Protein AF-A0A0G4NIQ6-F1 (afdb_monomer_lite)

pLDDT: mean 83.33, std 15.81, range [44.78, 97.12]

Structure (mmCIF, N/CA/C/O backbone):
data_AF-A0A0G4NIQ6-F1
#
_entry.id   AF-A0A0G4NIQ6-F1
#
loop_
_atom_site.group_PDB
_atom_site.id
_atom_site.type_symbol
_atom_site.label_atom_id
_atom_site.label_alt_id
_atom_site.label_comp_id
_atom_site.label_asym_id
_atom_site.label_entity_id
_atom_site.label_seq_id
_atom_site.pdbx_PDB_ins_code
_atom_site.Cartn_x
_atom_site.Cartn_y
_atom_site.Cartn_z
_atom_site.occupancy
_atom_site.B_iso_or_equiv
_atom_site.auth_seq_id
_atom_site.auth_comp_id
_atom_site.auth_asym_id
_atom_site.auth_atom_id
_atom_site.pdbx_PDB_model_num
ATOM 1 N N . SER A 1 1 ? 5.605 -7.159 8.290 1.00 86.56 1 SER A N 1
ATOM 2 C CA . SER A 1 1 ? 5.392 -5.703 8.400 1.00 86.56 1 SER A CA 1
ATOM 3 C C . SER A 1 1 ? 4.525 -5.249 7.234 1.00 86.56 1 SER A C 1
ATOM 5 O O . SER A 1 1 ? 4.707 -5.815 6.157 1.00 86.56 1 SER A O 1
ATOM 7 N N . PRO A 1 2 ? 3.589 -4.298 7.415 1.00 90.81 2 PRO A N 1
ATOM 8 C CA . PRO A 1 2 ? 2.903 -3.633 6.303 1.00 90.81 2 PRO A CA 1
ATOM 9 C C . PRO A 1 2 ? 3.910 -2.960 5.358 1.00 90.81 2 PRO A C 1
ATOM 11 O O . PRO A 1 2 ? 4.997 -2.582 5.801 1.00 90.81 2 PRO A O 1
ATOM 14 N N . PHE A 1 3 ? 3.557 -2.839 4.076 1.00 95.44 3 PHE A N 1
ATOM 15 C CA . PHE A 1 3 ? 4.355 -2.198 3.018 1.00 95.44 3 PHE A CA 1
ATOM 16 C C . PHE A 1 3 ? 5.722 -2.838 2.714 1.00 95.44 3 PHE A C 1
ATOM 18 O O . PHE A 1 3 ? 6.567 -2.228 2.066 1.00 95.44 3 PHE A O 1
ATOM 25 N N . VAL A 1 4 ? 5.955 -4.083 3.139 1.00 97.00 4 VAL A N 1
ATOM 26 C CA . VAL A 1 4 ? 7.147 -4.844 2.724 1.00 97.00 4 VAL A CA 1
ATOM 27 C C . VAL A 1 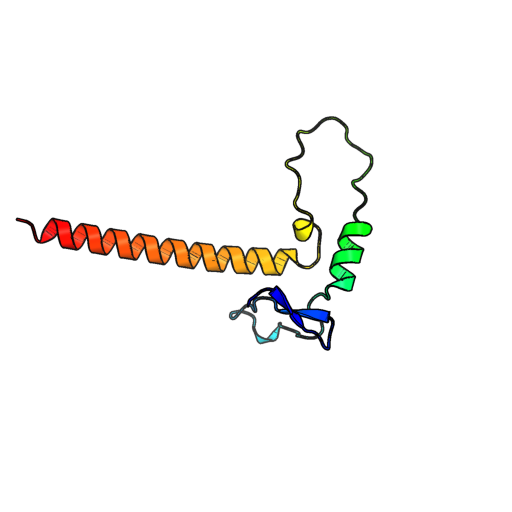4 ? 7.060 -5.190 1.240 1.00 97.00 4 VAL A C 1
ATOM 29 O O . VAL A 1 4 ? 5.985 -5.495 0.731 1.00 97.00 4 VAL A O 1
ATOM 32 N N . VAL A 1 5 ? 8.203 -5.186 0.557 1.00 96.94 5 VAL A N 1
ATOM 33 C CA . VAL A 1 5 ? 8.318 -5.675 -0.819 1.00 96.94 5 VAL A CA 1
ATOM 34 C C . VAL A 1 5 ? 8.468 -7.195 -0.805 1.00 96.94 5 VAL A C 1
ATOM 36 O O . VAL A 1 5 ? 9.373 -7.735 -0.167 1.00 96.94 5 VAL A O 1
ATOM 39 N N . HIS A 1 6 ? 7.590 -7.899 -1.514 1.00 95.25 6 HIS A N 1
ATOM 40 C CA . HIS A 1 6 ? 7.661 -9.348 -1.641 1.00 95.25 6 HIS A CA 1
ATOM 41 C C . HIS A 1 6 ? 8.844 -9.750 -2.546 1.00 95.25 6 HIS A C 1
ATOM 43 O O . HIS A 1 6 ? 8.879 -9.354 -3.714 1.00 95.25 6 HIS A O 1
ATOM 49 N N . PRO A 1 7 ? 9.797 -10.574 -2.070 1.00 94.69 7 PRO A N 1
ATOM 50 C CA . PRO A 1 7 ? 11.067 -10.802 -2.767 1.00 94.69 7 PRO A CA 1
ATOM 51 C C . PRO A 1 7 ? 10.908 -11.526 -4.109 1.00 94.69 7 PRO A C 1
ATOM 53 O O . PRO A 1 7 ? 11.692 -11.299 -5.021 1.00 94.69 7 PRO A O 1
ATOM 56 N N . GLY A 1 8 ? 9.890 -12.382 -4.249 1.00 94.94 8 GLY A N 1
ATOM 57 C CA . GLY A 1 8 ? 9.672 -13.149 -5.479 1.00 94.94 8 GLY A CA 1
ATOM 58 C C . GLY A 1 8 ? 8.900 -12.406 -6.571 1.00 94.94 8 GLY A C 1
ATOM 59 O O . GLY A 1 8 ? 8.951 -12.808 -7.725 1.00 94.94 8 GLY A O 1
ATOM 60 N N . THR A 1 9 ? 8.161 -11.351 -6.224 1.00 94.75 9 THR A N 1
ATOM 61 C CA . THR A 1 9 ? 7.252 -10.665 -7.166 1.00 94.75 9 THR A CA 1
ATOM 62 C C . THR A 1 9 ? 7.542 -9.178 -7.299 1.00 94.75 9 THR A C 1
ATOM 64 O O . THR A 1 9 ? 6.990 -8.538 -8.186 1.00 94.75 9 THR A O 1
ATOM 67 N N . GLY A 1 10 ? 8.345 -8.602 -6.399 1.00 95.69 10 GLY A N 1
ATOM 68 C CA . GLY A 1 10 ? 8.580 -7.162 -6.326 1.00 95.69 10 GLY A CA 1
ATOM 69 C C . GLY A 1 10 ? 7.346 -6.349 -5.920 1.00 95.69 10 GLY A C 1
ATOM 70 O O . GLY A 1 10 ? 7.425 -5.125 -5.886 1.00 95.69 10 GLY A O 1
ATOM 71 N N . ARG A 1 11 ? 6.213 -6.998 -5.616 1.00 96.94 11 ARG A N 1
ATOM 72 C CA . ARG A 1 11 ? 4.953 -6.348 -5.229 1.00 96.94 11 ARG A CA 1
ATOM 73 C C . ARG A 1 11 ? 5.016 -5.823 -3.803 1.00 96.94 11 ARG A C 1
ATOM 75 O O . ARG A 1 11 ? 5.605 -6.464 -2.931 1.00 96.94 11 ARG A O 1
ATOM 82 N N . VAL A 1 12 ? 4.376 -4.686 -3.561 1.00 96.94 12 VAL A N 1
ATOM 83 C CA . VAL A 1 12 ? 4.254 -4.105 -2.221 1.00 96.94 12 VAL A CA 1
ATOM 84 C C . VAL A 1 12 ? 3.088 -4.755 -1.471 1.00 96.94 12 VAL A C 1
ATOM 86 O O . VAL A 1 12 ? 1.984 -4.875 -1.998 1.00 96.94 12 VAL A O 1
ATOM 89 N N . CYS A 1 13 ? 3.314 -5.165 -0.222 1.00 95.62 13 CYS A N 1
ATOM 90 C CA . CYS A 1 13 ? 2.269 -5.675 0.666 1.00 95.62 13 CYS A CA 1
ATOM 91 C C . CYS A 1 13 ? 1.379 -4.526 1.166 1.00 95.62 13 CYS A C 1
ATOM 93 O O . CYS A 1 13 ? 1.687 -3.890 2.179 1.00 95.62 13 CYS A O 1
ATOM 95 N N . VAL A 1 14 ? 0.286 -4.265 0.451 1.00 95.31 14 VAL A N 1
ATOM 96 C CA . VAL A 1 14 ? -0.654 -3.168 0.719 1.00 95.31 14 VAL A CA 1
A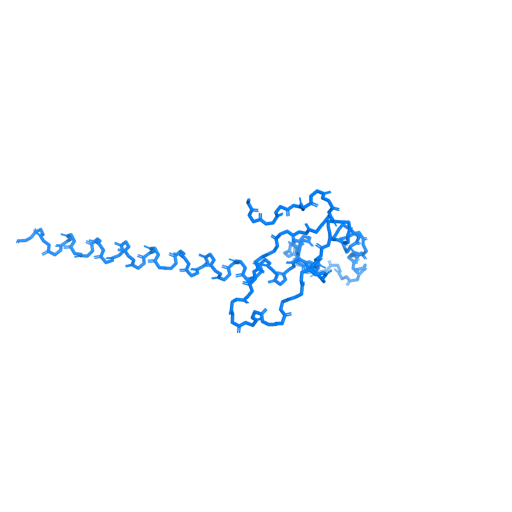TOM 97 C C . VAL A 1 14 ? -1.826 -3.587 1.626 1.00 95.31 14 VAL A C 1
ATOM 99 O O . VAL A 1 14 ? -2.194 -4.764 1.646 1.00 95.31 14 VAL A O 1
ATOM 102 N N . PRO A 1 15 ? -2.428 -2.655 2.390 1.00 93.44 15 PRO A N 1
ATOM 103 C CA . PRO A 1 15 ? -3.688 -2.894 3.091 1.00 93.44 15 PRO A CA 1
ATOM 104 C C . PRO A 1 15 ? -4.821 -3.240 2.119 1.00 93.44 15 PRO A C 1
ATOM 106 O O . PRO A 1 15 ? -4.884 -2.702 1.016 1.00 93.44 15 PRO A O 1
ATOM 109 N N . ILE A 1 16 ? -5.737 -4.098 2.566 1.00 92.75 16 ILE A N 1
ATOM 110 C CA . ILE A 1 16 ? -6.906 -4.543 1.800 1.00 92.75 16 ILE A CA 1
ATOM 111 C C . ILE A 1 16 ? -8.152 -3.886 2.395 1.00 92.75 16 ILE A C 1
ATOM 113 O O . ILE A 1 16 ? -8.311 -3.865 3.619 1.00 92.75 16 ILE A O 1
ATOM 117 N N . ASP A 1 17 ? -9.035 -3.355 1.547 1.00 90.06 17 ASP A N 1
ATOM 118 C CA . ASP A 1 17 ? -10.346 -2.891 1.995 1.00 90.06 17 ASP A CA 1
ATOM 119 C C . ASP A 1 17 ? -11.265 -4.087 2.262 1.00 90.06 17 ASP A C 1
ATOM 121 O O . ASP A 1 17 ? -11.598 -4.864 1.369 1.00 90.06 17 ASP A O 1
ATOM 125 N N . THR A 1 18 ? -11.684 -4.239 3.515 1.00 88.69 18 THR A N 1
ATOM 126 C CA . THR A 1 18 ? -12.568 -5.328 3.936 1.00 88.69 18 THR A CA 1
ATOM 127 C C . THR A 1 18 ? -14.016 -5.121 3.504 1.00 88.69 18 THR A C 1
ATOM 129 O O . THR A 1 18 ? -14.782 -6.083 3.514 1.00 88.69 18 THR A O 1
ATOM 132 N N . LYS A 1 19 ? -14.410 -3.899 3.115 1.00 90.06 19 LYS A N 1
ATOM 133 C CA . LYS A 1 19 ? -15.769 -3.600 2.632 1.00 90.06 19 LYS A CA 1
ATOM 134 C C . LYS A 1 19 ? -15.981 -3.998 1.173 1.00 90.06 19 LYS A C 1
ATOM 136 O O . LYS A 1 19 ? -17.100 -4.340 0.812 1.00 90.06 19 LYS A O 1
ATOM 141 N N . ALA A 1 20 ? -14.919 -3.969 0.372 1.00 88.88 20 ALA A N 1
ATOM 142 C CA . ALA A 1 20 ? -14.925 -4.263 -1.060 1.00 88.88 20 ALA A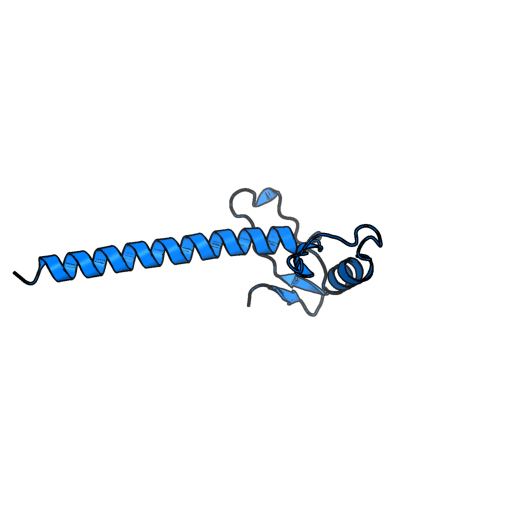 CA 1
ATOM 143 C C . ALA A 1 20 ? -13.924 -5.385 -1.389 1.00 88.88 20 ALA A C 1
ATOM 145 O O . ALA A 1 20 ? -13.099 -5.282 -2.291 1.00 88.88 20 ALA A O 1
ATOM 146 N N . LEU A 1 21 ? -13.964 -6.471 -0.612 1.00 90.25 21 LEU A N 1
ATOM 147 C CA . LEU A 1 21 ? -12.951 -7.529 -0.678 1.00 90.25 21 LEU A CA 1
ATOM 148 C C . LEU A 1 21 ? -12.976 -8.305 -2.007 1.00 90.25 21 LEU A C 1
ATOM 150 O O . LEU A 1 21 ? -11.940 -8.793 -2.447 1.00 90.25 21 LEU A O 1
ATOM 154 N N . GLU A 1 22 ? -14.139 -8.385 -2.657 1.00 92.75 22 GLU A N 1
ATOM 155 C CA . GLU A 1 22 ? -14.306 -9.021 -3.974 1.00 92.75 22 GLU A CA 1
ATOM 156 C C . GLU A 1 22 ? -13.651 -8.225 -5.114 1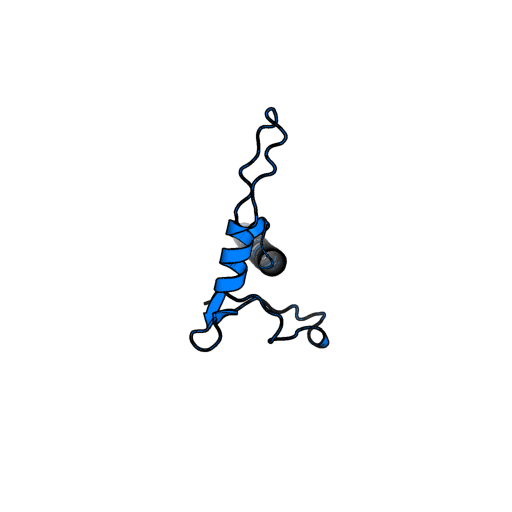.00 92.75 22 GLU A C 1
ATOM 158 O O . GLU A 1 22 ? -13.347 -8.790 -6.161 1.00 92.75 22 GLU A O 1
ATOM 163 N N . GLU A 1 23 ? -13.401 -6.929 -4.910 1.00 91.38 23 GLU A N 1
ATOM 164 C CA . GLU A 1 23 ? -12.765 -6.048 -5.897 1.00 91.38 23 GLU A CA 1
ATOM 165 C C . GLU A 1 23 ? -11.230 -6.073 -5.795 1.00 91.38 23 GLU A C 1
ATOM 167 O O . GLU A 1 23 ? -10.535 -5.561 -6.674 1.00 91.38 23 GLU A O 1
ATOM 172 N N . PHE A 1 24 ? -10.676 -6.663 -4.729 1.00 92.69 24 PHE A N 1
ATOM 173 C CA . PHE A 1 24 ? -9.234 -6.710 -4.520 1.00 92.69 24 PHE A CA 1
ATOM 174 C C . PHE A 1 24 ? -8.562 -7.746 -5.429 1.00 92.69 24 PHE A C 1
ATOM 176 O O . PHE A 1 24 ? -8.742 -8.954 -5.265 1.00 92.69 24 PHE A O 1
ATOM 183 N N . ASP A 1 25 ? -7.700 -7.269 -6.328 1.00 92.88 25 ASP A N 1
ATOM 184 C CA . ASP A 1 25 ? -6.860 -8.113 -7.177 1.00 92.88 25 ASP A CA 1
ATOM 185 C C . ASP A 1 25 ? -5.383 -8.061 -6.722 1.00 92.88 25 ASP A C 1
ATOM 187 O O . ASP A 1 25 ? -4.725 -7.022 -6.826 1.00 92.88 25 ASP A O 1
ATOM 191 N N . PRO A 1 26 ? -4.796 -9.179 -6.249 1.00 90.88 26 PRO A N 1
ATOM 192 C CA . PRO A 1 26 ? -3.398 -9.228 -5.815 1.00 90.88 26 PRO A CA 1
ATOM 193 C C . PRO A 1 26 ? -2.388 -9.088 -6.965 1.00 90.88 26 PRO A C 1
ATOM 195 O O . PRO A 1 26 ? -1.182 -9.010 -6.717 1.00 90.88 26 PRO A O 1
ATOM 198 N N . THR A 1 27 ? -2.833 -9.117 -8.223 1.00 92.50 27 THR A N 1
ATOM 199 C CA . THR A 1 27 ? -1.959 -8.988 -9.391 1.00 92.50 27 THR A CA 1
ATOM 200 C C . THR A 1 27 ? -1.775 -7.546 -9.850 1.00 92.50 27 THR A C 1
ATOM 202 O O . THR A 1 27 ? -0.727 -7.261 -10.436 1.00 92.50 27 THR A O 1
ATOM 205 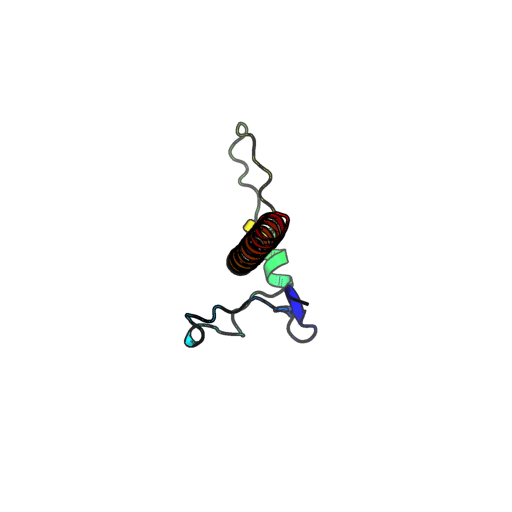N N . THR A 1 28 ? -2.719 -6.657 -9.515 1.00 92.38 28 THR A N 1
ATOM 206 C CA . THR A 1 28 ? -2.733 -5.230 -9.890 1.00 92.38 28 THR A CA 1
ATOM 207 C C . THR A 1 28 ? -2.045 -4.323 -8.873 1.00 92.38 28 THR A C 1
ATOM 209 O O . THR A 1 28 ? -1.807 -3.153 -9.162 1.00 92.38 28 THR A O 1
ATOM 212 N N . VAL A 1 29 ? -1.690 -4.847 -7.696 1.00 95.50 29 VAL A N 1
ATOM 213 C CA . VAL A 1 29 ? -0.943 -4.086 -6.685 1.00 95.50 29 VAL A CA 1
ATOM 214 C C . VAL A 1 29 ? 0.426 -3.646 -7.225 1.00 95.50 29 VAL A C 1
ATOM 216 O O . VAL A 1 29 ? 1.092 -4.420 -7.928 1.00 95.50 29 VAL A O 1
ATOM 219 N N . PRO A 1 30 ? 0.885 -2.429 -6.878 1.00 96.19 30 PRO A N 1
ATOM 220 C CA . PRO A 1 30 ? 2.079 -1.856 -7.474 1.00 96.19 30 PRO A CA 1
ATOM 221 C C . PRO A 1 30 ? 3.344 -2.622 -7.084 1.00 96.19 30 PRO A C 1
ATOM 223 O O . PRO A 1 30 ? 3.484 -3.162 -5.978 1.00 96.19 30 PRO A O 1
ATOM 226 N N . THR A 1 31 ? 4.298 -2.643 -8.011 1.00 97.12 31 THR A N 1
ATOM 227 C CA . THR A 1 31 ? 5.644 -3.168 -7.762 1.00 97.12 31 THR A CA 1
ATOM 228 C C . THR A 1 31 ? 6.596 -2.051 -7.364 1.00 97.12 31 THR A C 1
ATOM 230 O O . THR A 1 31 ? 6.428 -0.907 -7.772 1.00 97.12 31 THR A O 1
ATOM 233 N N . VAL A 1 32 ? 7.645 -2.380 -6.610 1.00 95.56 32 VAL A N 1
ATOM 234 C CA . VAL A 1 32 ? 8.676 -1.404 -6.222 1.00 95.56 32 VAL A CA 1
ATOM 235 C C . VAL A 1 32 ? 9.325 -0.731 -7.435 1.00 95.56 32 VAL A C 1
ATOM 237 O O . VAL A 1 32 ? 9.610 0.458 -7.391 1.00 95.56 32 VAL A O 1
ATOM 240 N N . GLN A 1 33 ? 9.519 -1.469 -8.531 1.00 95.19 33 GLN A N 1
ATOM 241 C CA . GLN A 1 33 ? 10.103 -0.934 -9.761 1.00 95.19 33 GLN A CA 1
ATOM 242 C C . GLN A 1 33 ? 9.168 0.075 -10.422 1.00 95.19 33 GLN A C 1
ATOM 244 O O . GLN A 1 33 ? 9.609 1.160 -10.775 1.00 95.19 33 GLN A O 1
ATOM 249 N N . GLN A 1 34 ? 7.878 -0.255 -10.516 1.00 95.50 34 GLN A N 1
ATOM 250 C CA . GLN A 1 34 ? 6.869 0.648 -11.059 1.00 95.50 34 GLN A CA 1
ATOM 251 C C . GLN A 1 34 ? 6.773 1.941 -10.243 1.00 95.50 34 GLN A C 1
ATOM 253 O O . GLN A 1 34 ? 6.758 3.019 -10.819 1.00 95.50 34 GLN A O 1
ATOM 258 N N . LEU A 1 35 ? 6.780 1.847 -8.910 1.00 94.94 35 LEU A N 1
ATOM 259 C CA . LEU A 1 35 ? 6.739 3.027 -8.043 1.00 94.94 35 LEU A CA 1
ATOM 260 C C . LEU A 1 3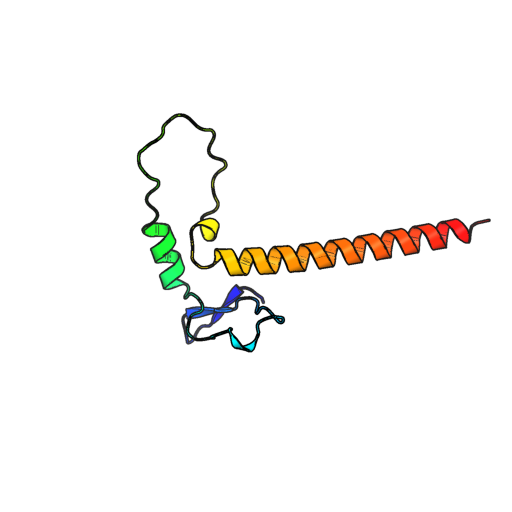5 ? 7.958 3.936 -8.234 1.00 94.94 35 LEU A C 1
ATOM 262 O O . LEU A 1 35 ? 7.812 5.151 -8.215 1.00 94.94 35 LEU A O 1
ATOM 266 N N . LEU A 1 36 ? 9.152 3.365 -8.420 1.00 93.12 36 LEU A N 1
ATOM 267 C CA . LEU A 1 36 ? 10.358 4.143 -8.716 1.00 93.12 36 LEU A CA 1
ATOM 268 C C . LEU A 1 36 ? 10.246 4.837 -10.079 1.00 93.12 36 LEU A C 1
ATOM 270 O O . LEU A 1 36 ? 10.538 6.023 -10.174 1.00 93.12 36 LEU A O 1
ATOM 274 N N . SER A 1 37 ? 9.749 4.133 -11.102 1.00 93.69 37 SER A N 1
ATOM 275 C CA . SER A 1 37 ? 9.496 4.727 -12.420 1.00 93.69 37 SER A CA 1
ATOM 276 C C . SER A 1 37 ? 8.475 5.861 -12.363 1.00 93.69 37 SER A C 1
ATOM 278 O O . SER A 1 37 ? 8.709 6.900 -12.961 1.00 93.69 37 SER A O 1
ATOM 280 N N . GLU A 1 38 ? 7.389 5.712 -11.602 1.00 93.00 38 GLU A N 1
ATOM 281 C CA . GLU A 1 38 ? 6.382 6.766 -11.420 1.00 93.00 38 GLU A CA 1
ATOM 282 C C . GLU A 1 38 ? 6.971 8.023 -10.755 1.00 93.00 38 GLU A C 1
ATOM 284 O O . GLU A 1 38 ? 6.588 9.138 -11.103 1.00 93.00 38 GLU A O 1
ATOM 289 N N . ILE A 1 39 ? 7.923 7.864 -9.827 1.00 90.44 39 ILE A N 1
ATOM 290 C CA . ILE A 1 39 ? 8.630 8.991 -9.197 1.00 90.44 39 ILE A CA 1
ATOM 291 C C . ILE A 1 39 ? 9.562 9.676 -10.202 1.00 90.44 39 ILE A C 1
ATOM 293 O O . ILE A 1 39 ? 9.565 10.902 -10.282 1.00 90.44 39 ILE A O 1
ATOM 297 N N . ASP A 1 40 ? 10.327 8.900 -10.972 1.00 88.31 40 ASP A N 1
ATOM 298 C CA . ASP A 1 40 ? 11.277 9.427 -11.959 1.00 88.31 40 ASP A CA 1
ATOM 299 C C . ASP A 1 40 ? 10.569 10.101 -13.153 1.00 88.31 40 ASP A C 1
ATOM 301 O O . ASP A 1 40 ? 11.062 11.088 -13.706 1.00 88.31 40 ASP A O 1
ATOM 305 N N . GLU A 1 41 ? 9.411 9.574 -13.563 1.00 89.12 41 GLU A N 1
ATOM 306 C CA . GLU A 1 41 ? 8.560 10.137 -14.619 1.00 89.12 41 GLU A CA 1
ATOM 307 C C . GLU A 1 41 ? 7.851 11.414 -14.178 1.00 89.12 41 GLU A C 1
ATOM 309 O O . GLU A 1 41 ? 7.539 12.259 -15.024 1.00 89.12 41 GLU A O 1
ATOM 314 N N . TRP A 1 42 ? 7.636 11.585 -12.870 1.00 79.38 42 TRP A N 1
ATOM 315 C CA . TRP A 1 42 ? 7.126 12.821 -12.297 1.00 79.38 42 TRP A CA 1
ATOM 316 C C . TRP A 1 42 ? 8.196 13.915 -12.373 1.00 79.38 42 TRP A C 1
ATOM 318 O O . TRP A 1 42 ? 8.842 14.301 -11.399 1.00 79.38 42 TRP A O 1
ATOM 328 N N . LYS A 1 43 ? 8.379 14.449 -13.578 1.00 62.59 43 LYS A N 1
ATOM 329 C CA . LYS A 1 43 ? 9.004 15.747 -13.780 1.00 62.59 43 LYS A CA 1
ATOM 330 C C . LYS A 1 43 ? 8.042 16.756 -13.182 1.00 62.59 43 LYS A C 1
ATOM 332 O O . LYS A 1 43 ? 6.911 16.858 -13.645 1.00 62.59 43 LYS A O 1
ATOM 337 N N . ALA A 1 44 ? 8.468 17.448 -12.127 1.00 58.78 44 ALA A N 1
ATOM 338 C CA . ALA A 1 44 ? 7.783 18.656 -11.698 1.00 58.78 44 ALA A CA 1
ATOM 339 C C . ALA A 1 44 ? 7.552 19.493 -12.959 1.00 58.78 44 ALA A C 1
ATOM 341 O O . ALA A 1 44 ? 8.532 19.810 -13.636 1.00 58.78 44 ALA A O 1
ATOM 342 N N . ASP A 1 45 ? 6.291 19.745 -13.319 1.00 51.03 45 ASP A N 1
ATOM 343 C CA . ASP A 1 45 ? 5.973 20.672 -14.398 1.00 51.03 45 ASP A CA 1
ATOM 344 C C . ASP A 1 45 ? 6.845 21.914 -14.191 1.00 51.03 45 ASP A C 1
ATOM 346 O O . ASP A 1 45 ? 6.831 22.529 -13.121 1.00 51.03 45 ASP A O 1
ATOM 350 N N . GLU A 1 46 ? 7.658 22.243 -15.195 1.00 52.56 46 GLU A N 1
ATOM 351 C CA . GLU A 1 46 ? 8.540 23.413 -15.230 1.00 52.56 46 GLU A CA 1
ATOM 352 C C . GLU A 1 46 ? 7.749 24.742 -15.271 1.00 52.56 46 GLU A C 1
ATOM 354 O O . GLU A 1 46 ? 8.262 25.768 -15.705 1.00 52.56 46 GLU A O 1
ATOM 359 N N . GLU A 1 47 ? 6.503 24.772 -14.800 1.00 49.94 47 GLU A N 1
ATOM 360 C CA . GLU A 1 47 ? 5.609 25.921 -14.880 1.00 49.94 47 GLU A CA 1
ATOM 361 C C . GLU A 1 47 ? 4.860 26.104 -13.551 1.00 49.94 47 GLU A C 1
ATOM 363 O O . GLU A 1 47 ? 3.757 25.613 -13.366 1.00 49.94 47 GLU A O 1
ATOM 368 N N . GLU A 1 48 ? 5.501 26.768 -12.583 1.00 46.62 48 GLU A N 1
ATOM 369 C CA . GLU A 1 48 ? 4.972 27.965 -11.898 1.00 46.62 48 GLU A CA 1
ATOM 370 C C . GLU A 1 48 ? 5.946 28.418 -10.780 1.00 46.62 48 GLU A C 1
ATOM 372 O O . GLU A 1 48 ? 6.143 27.702 -9.796 1.00 46.62 48 GLU A O 1
ATOM 377 N N . PRO A 1 49 ? 6.568 29.612 -10.884 1.00 47.44 49 PRO A N 1
ATOM 378 C CA . PRO A 1 49 ? 7.630 30.033 -9.968 1.00 47.44 49 PRO A CA 1
ATOM 379 C C . PRO A 1 49 ? 7.167 30.653 -8.629 1.00 47.44 49 PRO A C 1
ATOM 381 O O . PRO A 1 49 ? 8.008 31.170 -7.903 1.00 47.44 49 PRO A O 1
ATOM 384 N N . GLU A 1 50 ? 5.879 30.649 -8.256 1.00 47.75 50 GLU A N 1
ATOM 385 C CA . GLU A 1 50 ? 5.382 31.606 -7.235 1.00 47.75 50 GLU A CA 1
ATOM 386 C C . GLU A 1 50 ? 4.373 31.051 -6.201 1.00 47.75 50 GLU A C 1
ATOM 388 O O . GLU A 1 50 ? 3.587 31.808 -5.631 1.00 47.75 50 GLU A O 1
ATOM 393 N N . ALA A 1 51 ? 4.390 29.755 -5.872 1.00 49.59 51 ALA A N 1
ATOM 394 C CA . ALA A 1 51 ? 3.628 29.244 -4.723 1.00 49.59 51 ALA A CA 1
ATOM 395 C C . ALA A 1 51 ? 4.547 28.554 -3.702 1.00 49.59 51 ALA A C 1
ATOM 397 O O . ALA A 1 51 ? 5.436 27.801 -4.103 1.00 49.59 51 ALA A O 1
ATOM 398 N N . PRO A 1 52 ? 4.343 28.744 -2.379 1.00 44.78 52 PRO A N 1
ATOM 399 C CA . PRO A 1 52 ? 5.043 27.972 -1.361 1.00 44.78 52 PRO A CA 1
ATOM 400 C C . PRO A 1 52 ? 4.548 26.526 -1.453 1.00 44.78 52 PRO A C 1
ATOM 402 O O . PRO A 1 52 ? 3.592 26.127 -0.785 1.00 44.78 52 PRO A O 1
ATOM 405 N N . GLN A 1 53 ? 5.168 25.747 -2.337 1.00 55.00 53 GLN A N 1
ATOM 406 C CA . GLN A 1 53 ? 4.905 24.330 -2.487 1.00 55.00 53 GLN A CA 1
ATOM 407 C C . GLN A 1 53 ? 5.251 23.676 -1.151 1.00 55.00 53 GLN A C 1
ATOM 409 O O . GLN A 1 53 ? 6.419 23.485 -0.812 1.00 55.00 53 GLN A O 1
ATOM 414 N N . LYS A 1 54 ? 4.231 23.325 -0.358 1.00 54.12 54 LYS A N 1
ATOM 415 C CA . LYS A 1 54 ? 4.391 22.233 0.603 1.00 54.12 54 LYS A CA 1
ATOM 416 C C . LYS A 1 54 ? 4.943 21.078 -0.218 1.00 54.12 54 LYS A C 1
ATOM 418 O O . LYS A 1 54 ? 4.268 20.641 -1.144 1.00 54.12 54 LYS A O 1
ATOM 423 N N . SER A 1 55 ? 6.173 20.667 0.064 1.00 63.66 55 SER A N 1
ATOM 424 C CA . SER A 1 55 ? 6.853 19.601 -0.657 1.00 63.66 55 SER A CA 1
ATOM 425 C C . SER A 1 55 ? 5.974 18.351 -0.641 1.00 63.66 55 SER A C 1
ATOM 427 O O . SER A 1 55 ? 5.866 17.657 0.370 1.00 63.66 55 SER A O 1
ATOM 429 N N . VAL A 1 56 ? 5.271 18.115 -1.749 1.00 75.12 56 VAL A N 1
ATOM 430 C CA . VAL A 1 56 ? 4.432 16.932 -1.939 1.00 75.12 56 VAL A CA 1
ATOM 431 C C . VAL A 1 56 ? 5.363 15.733 -1.846 1.00 75.12 56 VAL A C 1
ATOM 433 O O . VAL A 1 56 ? 6.335 15.650 -2.600 1.00 75.12 56 VAL A O 1
ATOM 436 N N . GLN A 1 57 ? 5.106 14.847 -0.885 1.00 85.44 57 GLN A N 1
ATOM 437 C CA . GLN A 1 57 ? 5.957 13.683 -0.649 1.00 85.44 57 GLN A CA 1
ATOM 438 C C . GLN A 1 57 ? 5.882 12.750 -1.858 1.00 85.44 57 GLN A C 1
ATOM 440 O O . GLN A 1 57 ? 4.816 12.588 -2.445 1.00 85.44 57 GLN A O 1
ATOM 445 N N . ASP A 1 58 ? 6.990 12.111 -2.227 1.00 86.12 58 ASP A N 1
ATOM 446 C CA . ASP A 1 58 ? 7.057 11.404 -3.512 1.00 86.12 58 ASP A CA 1
ATOM 447 C C . ASP A 1 58 ? 6.065 10.243 -3.634 1.00 86.12 58 ASP A C 1
ATOM 449 O O . ASP A 1 58 ? 5.515 10.004 -4.702 1.00 86.12 58 ASP A O 1
ATOM 453 N N . TRP A 1 59 ? 5.720 9.588 -2.524 1.00 87.69 59 TRP A N 1
ATOM 454 C CA . TRP A 1 59 ? 4.688 8.548 -2.511 1.00 87.69 59 TRP A CA 1
ATOM 455 C C . TRP A 1 59 ? 3.272 9.076 -2.802 1.00 87.69 59 TRP A C 1
ATOM 457 O O . TRP A 1 59 ? 2.417 8.298 -3.213 1.00 87.69 59 TRP A O 1
ATOM 467 N N . GLU A 1 60 ? 2.995 10.374 -2.612 1.00 90.06 60 GLU A N 1
ATOM 468 C CA . GLU A 1 60 ? 1.695 10.980 -2.951 1.00 90.06 60 GLU A CA 1
ATOM 469 C C . GLU A 1 60 ? 1.497 11.114 -4.466 1.00 90.06 60 GLU A C 1
ATOM 471 O O . GLU A 1 60 ? 0.393 11.423 -4.918 1.00 90.06 60 GLU A O 1
ATOM 476 N N . LYS A 1 61 ? 2.556 10.897 -5.249 1.00 88.56 61 LYS A N 1
ATOM 477 C CA . LYS A 1 61 ? 2.547 10.981 -6.712 1.00 88.56 61 LYS A CA 1
ATOM 478 C C . LYS A 1 61 ? 2.491 9.605 -7.370 1.00 88.56 61 LYS A C 1
ATOM 480 O O . LYS A 1 61 ? 2.401 9.525 -8.587 1.00 88.56 61 LYS A O 1
ATOM 485 N N . THR A 1 62 ? 2.536 8.535 -6.579 1.00 94.00 62 THR A N 1
ATOM 486 C CA . THR A 1 62 ? 2.568 7.161 -7.081 1.00 94.00 62 THR A CA 1
ATOM 487 C C . THR A 1 62 ? 1.238 6.449 -6.872 1.00 94.00 62 THR A C 1
ATOM 489 O O . THR A 1 62 ? 0.393 6.842 -6.059 1.00 94.00 62 THR A O 1
ATOM 492 N N . SER A 1 63 ? 1.085 5.319 -7.551 1.00 94.56 63 SER A N 1
ATOM 493 C CA . SER A 1 63 ? 0.014 4.342 -7.366 1.00 94.56 63 SER A CA 1
ATOM 494 C C . SER A 1 63 ? -0.031 3.746 -5.950 1.00 94.56 63 SER A C 1
ATOM 496 O O . SER A 1 63 ? -1.001 3.074 -5.598 1.00 94.56 63 SER A O 1
ATOM 498 N N . LEU A 1 64 ? 0.959 4.029 -5.090 1.00 95.50 64 LEU A N 1
ATOM 499 C CA . LEU A 1 64 ? 0.951 3.638 -3.679 1.00 95.50 64 LEU A CA 1
ATOM 500 C C . LEU A 1 64 ? 0.025 4.509 -2.811 1.00 95.50 64 LEU A C 1
ATOM 502 O O . LEU A 1 64 ? -0.445 4.047 -1.768 1.00 95.50 64 LEU A O 1
ATOM 506 N N . LYS A 1 65 ? -0.259 5.750 -3.228 1.00 94.69 65 LYS A N 1
ATOM 507 C CA . LYS A 1 65 ? -1.080 6.717 -2.481 1.00 94.69 65 LYS A CA 1
ATOM 508 C C . LYS A 1 65 ? -2.389 6.156 -1.903 1.00 94.69 65 LYS A C 1
ATOM 510 O O . LYS A 1 65 ? -2.555 6.262 -0.687 1.00 94.69 65 LYS A O 1
ATOM 515 N N . PRO A 1 66 ? -3.303 5.544 -2.688 1.00 94.00 66 PRO A N 1
ATOM 516 C CA . PRO A 1 66 ? -4.595 5.090 -2.160 1.00 94.00 66 PRO A CA 1
ATOM 517 C C . PRO A 1 66 ? -4.443 4.083 -1.012 1.00 94.00 66 PRO A C 1
ATOM 519 O O . PRO A 1 66 ? -5.207 4.101 -0.047 1.00 94.00 66 PRO A O 1
ATOM 522 N N . TYR A 1 67 ? -3.409 3.243 -1.068 1.00 94.88 67 TYR A N 1
ATOM 523 C CA . TYR A 1 67 ? -3.113 2.262 -0.029 1.00 94.88 67 TYR A CA 1
ATOM 524 C C . TYR A 1 67 ? -2.584 2.911 1.257 1.00 94.88 67 TYR A C 1
ATOM 526 O O . TYR A 1 67 ? -2.887 2.448 2.359 1.00 94.88 67 TYR A O 1
ATOM 534 N N . ILE A 1 68 ? -1.809 3.994 1.135 1.00 94.50 68 ILE A N 1
ATOM 535 C CA . ILE A 1 68 ? -1.338 4.777 2.285 1.00 94.50 68 ILE A CA 1
ATOM 536 C C . ILE A 1 68 ? -2.498 5.537 2.925 1.00 94.50 68 ILE A C 1
ATOM 538 O O . ILE A 1 68 ? -2.617 5.526 4.150 1.00 94.50 68 ILE A O 1
ATOM 542 N N . ASP A 1 69 ? -3.367 6.148 2.124 1.00 93.94 69 ASP A N 1
ATOM 543 C CA . ASP A 1 69 ? -4.534 6.877 2.625 1.00 93.94 69 ASP A CA 1
ATOM 544 C C . ASP A 1 69 ? -5.472 5.944 3.403 1.00 93.94 69 ASP A C 1
ATOM 546 O O . ASP A 1 69 ? -5.845 6.251 4.539 1.00 93.94 69 ASP A O 1
ATOM 550 N N . GLN A 1 70 ? -5.735 4.744 2.874 1.00 93.06 70 GLN A N 1
ATOM 551 C CA . GLN A 1 70 ? -6.498 3.710 3.577 1.00 93.06 70 GLN A CA 1
ATOM 552 C C . GLN A 1 70 ? -5.859 3.338 4.925 1.00 93.06 70 GLN A C 1
ATOM 554 O O . GLN A 1 70 ? -6.539 3.262 5.954 1.00 93.06 70 GLN A O 1
ATOM 559 N N . PHE A 1 71 ? -4.537 3.135 4.953 1.00 94.88 71 PHE A N 1
ATOM 560 C CA . PHE A 1 71 ? -3.827 2.821 6.194 1.00 94.88 71 PHE A CA 1
ATOM 561 C C . PHE A 1 71 ? -3.878 3.974 7.202 1.00 94.88 71 PHE A C 1
ATOM 563 O O . PHE A 1 71 ? -4.057 3.741 8.398 1.00 94.88 71 PHE A O 1
ATOM 570 N N . ARG A 1 72 ? -3.759 5.224 6.737 1.00 94.00 72 ARG A N 1
ATOM 571 C CA . ARG A 1 72 ? -3.869 6.420 7.584 1.00 94.00 72 ARG A CA 1
ATOM 572 C C . ARG A 1 72 ? -5.244 6.517 8.228 1.00 94.00 72 ARG A C 1
ATOM 574 O O . ARG A 1 72 ? -5.318 6.779 9.426 1.00 94.00 72 ARG A O 1
ATOM 581 N N . SER A 1 73 ? -6.314 6.261 7.476 1.00 93.69 73 SER A N 1
ATOM 582 C CA . SER A 1 73 ? -7.674 6.216 8.019 1.00 93.69 73 SER A CA 1
ATOM 583 C C . SER A 1 73 ? -7.830 5.131 9.087 1.00 93.69 73 SER A C 1
ATOM 585 O O . SER A 1 73 ? -8.412 5.396 10.139 1.00 93.69 73 SER A O 1
ATOM 587 N N . PHE A 1 74 ? -7.256 3.943 8.869 1.00 93.62 74 PHE A N 1
ATOM 588 C CA . PHE A 1 74 ? -7.245 2.869 9.866 1.00 93.62 74 PHE A CA 1
ATOM 589 C C . PHE A 1 74 ? -6.505 3.274 11.153 1.00 93.62 74 PHE A C 1
ATOM 591 O O . PHE A 1 74 ? -7.054 3.153 12.249 1.00 93.62 74 PHE A O 1
ATOM 598 N N . VAL A 1 75 ? -5.288 3.815 11.034 1.00 94.50 75 VAL A N 1
ATOM 599 C CA . VAL A 1 75 ? -4.486 4.267 12.185 1.00 94.50 75 VAL A CA 1
ATOM 600 C C . VAL A 1 75 ? -5.173 5.415 12.929 1.00 94.50 75 VAL A C 1
ATOM 602 O O . VAL A 1 75 ? -5.174 5.435 14.158 1.00 94.50 75 VAL A O 1
ATOM 605 N N . ALA A 1 76 ? -5.801 6.351 12.213 1.00 95.00 76 ALA A N 1
ATOM 606 C CA . ALA A 1 76 ? -6.565 7.436 12.822 1.00 95.00 76 ALA A CA 1
ATOM 607 C C . ALA A 1 76 ? -7.752 6.914 13.649 1.00 95.00 76 ALA A C 1
ATOM 609 O O . ALA A 1 76 ? -7.997 7.424 14.744 1.00 95.00 76 ALA A O 1
ATOM 610 N N . GLY A 1 77 ? -8.446 5.880 13.159 1.00 94.38 77 GLY A N 1
ATOM 611 C CA . GLY A 1 77 ? -9.478 5.170 13.917 1.00 94.38 77 GLY A CA 1
ATOM 612 C C . GLY A 1 77 ? -8.922 4.544 15.197 1.00 94.38 77 GLY A C 1
ATOM 613 O O . GLY A 1 77 ? -9.439 4.805 16.278 1.00 94.38 77 GLY A O 1
ATOM 614 N N . LEU A 1 78 ? -7.800 3.825 15.094 1.00 93.25 78 LEU A N 1
ATOM 615 C CA . LEU A 1 78 ? -7.155 3.178 16.240 1.00 93.25 78 LEU A CA 1
ATOM 616 C C . LEU A 1 78 ? -6.739 4.182 17.330 1.00 93.25 78 LEU A C 1
ATOM 618 O O . LEU A 1 78 ? -6.981 3.956 18.514 1.00 93.25 78 LEU A O 1
ATOM 622 N N . ILE A 1 79 ? -6.149 5.316 16.934 1.00 93.88 79 ILE A N 1
ATOM 623 C CA . ILE A 1 79 ? -5.745 6.382 17.865 1.00 93.88 79 ILE A CA 1
ATOM 624 C C . ILE A 1 79 ? -6.964 7.000 18.555 1.00 93.88 79 ILE A C 1
ATOM 626 O O . ILE A 1 79 ? -6.895 7.352 19.734 1.00 93.88 79 ILE A O 1
ATOM 630 N N . LYS A 1 80 ? -8.071 7.177 17.827 1.00 93.88 80 LYS A N 1
ATOM 631 C CA . LYS A 1 80 ? -9.309 7.715 18.393 1.00 93.88 80 LYS A CA 1
ATOM 632 C C . LYS A 1 80 ? -9.884 6.765 19.445 1.00 93.88 80 LYS A C 1
ATOM 634 O O . LYS A 1 80 ? -10.164 7.210 20.555 1.00 93.88 80 LYS A O 1
ATOM 639 N N . ASP A 1 81 ? -9.968 5.479 19.123 1.00 92.44 81 ASP A N 1
ATOM 640 C CA . ASP A 1 81 ? -10.487 4.461 20.038 1.00 92.44 81 ASP A CA 1
ATOM 641 C C . ASP A 1 81 ? -9.631 4.364 21.312 1.00 92.44 81 ASP A C 1
ATOM 643 O O . ASP A 1 81 ? -10.162 4.283 22.420 1.00 92.44 81 ASP A O 1
ATOM 647 N N . GLU A 1 82 ? -8.302 4.450 21.188 1.00 90.94 82 GLU A N 1
ATOM 648 C CA . GLU A 1 82 ? -7.402 4.447 22.346 1.00 90.94 82 GLU A CA 1
ATOM 649 C C . GLU A 1 82 ? -7.591 5.685 23.239 1.00 90.94 82 GLU A C 1
ATOM 651 O O . GLU A 1 82 ? -7.614 5.568 24.468 1.00 90.94 82 GLU A O 1
ATOM 656 N N . LYS A 1 83 ? -7.751 6.872 22.639 1.00 86.12 83 LYS A N 1
ATOM 657 C CA . LYS A 1 83 ? -8.021 8.112 23.384 1.00 86.12 83 LYS A CA 1
ATOM 658 C C . LYS A 1 83 ? -9.342 8.030 24.140 1.00 86.12 83 LYS A C 1
ATOM 660 O O . LYS A 1 83 ? -9.373 8.363 25.321 1.00 86.12 83 LYS A O 1
ATOM 665 N N . ASP A 1 84 ? -10.400 7.537 23.503 1.00 79.62 84 ASP A N 1
ATOM 666 C CA . ASP A 1 84 ? -11.716 7.411 24.134 1.00 79.62 84 ASP A CA 1
ATOM 667 C C . ASP A 1 84 ? -11.698 6.404 25.302 1.00 79.62 84 ASP A C 1
ATOM 669 O O . ASP A 1 84 ? -12.371 6.612 26.313 1.00 79.62 84 ASP A O 1
ATOM 673 N N . VAL A 1 85 ? -10.900 5.332 25.210 1.00 77.69 85 VAL A N 1
ATOM 674 C CA . VAL A 1 85 ? -10.695 4.376 26.314 1.00 77.69 85 VAL A CA 1
ATOM 675 C C . VAL A 1 85 ? -9.908 4.997 27.469 1.00 77.69 85 VAL A C 1
ATOM 677 O O . VAL A 1 85 ? -10.275 4.786 28.626 1.00 77.69 85 VAL A O 1
ATOM 680 N N . LYS A 1 86 ? -8.853 5.769 27.183 1.00 73.69 86 LYS A N 1
ATOM 681 C CA . LYS A 1 86 ? -8.072 6.472 28.215 1.00 73.69 86 LYS A CA 1
ATOM 682 C C . LYS A 1 86 ? -8.923 7.493 28.967 1.00 73.69 86 LYS A C 1
ATOM 684 O O . LYS A 1 86 ? -8.960 7.442 30.188 1.00 73.69 86 LYS A O 1
ATOM 689 N N . VAL A 1 87 ? -9.693 8.311 28.249 1.00 72.38 87 VAL A N 1
ATOM 690 C CA . VAL A 1 87 ? -10.599 9.302 28.855 1.00 72.38 87 VAL A CA 1
ATOM 691 C C . VAL A 1 87 ? -11.669 8.637 29.728 1.00 72.38 87 VAL A C 1
ATOM 693 O O . VAL A 1 87 ? -11.995 9.148 30.796 1.00 72.38 87 VAL A O 1
ATOM 696 N N . LYS A 1 88 ? -12.218 7.487 29.310 1.00 69.06 88 LYS A N 1
ATOM 697 C CA . LYS A 1 88 ? -13.173 6.733 30.140 1.00 69.06 88 LYS A CA 1
ATOM 698 C C . LYS A 1 88 ? -12.532 6.204 31.424 1.00 69.06 88 LYS A C 1
ATOM 700 O O . LYS A 1 88 ? -13.135 6.343 32.478 1.00 69.06 88 LYS A O 1
ATOM 705 N N . ARG A 1 89 ? -11.316 5.650 31.343 1.00 66.69 89 ARG A N 1
ATOM 706 C CA . ARG A 1 89 ? -10.586 5.160 32.524 1.00 66.69 89 ARG A CA 1
ATOM 707 C C . ARG A 1 89 ? -10.231 6.277 33.501 1.00 66.69 89 ARG A C 1
ATOM 709 O O . ARG A 1 89 ? -10.504 6.117 34.680 1.00 66.69 89 ARG A O 1
ATOM 716 N N . GLU A 1 90 ? -9.696 7.398 33.016 1.00 69.50 90 GLU A N 1
ATOM 717 C CA . GLU A 1 90 ? -9.357 8.551 33.869 1.00 69.50 90 GLU A CA 1
ATOM 718 C C . GLU A 1 90 ? -10.597 9.103 34.590 1.00 69.50 90 GLU A C 1
ATOM 720 O O . GLU A 1 90 ? -10.548 9.404 35.779 1.00 69.50 90 GLU A O 1
ATOM 725 N N . ARG A 1 91 ? -11.740 9.167 33.895 1.00 64.88 91 ARG A N 1
ATOM 726 C CA . ARG A 1 91 ? -13.007 9.620 34.483 1.00 64.88 91 ARG A CA 1
ATOM 727 C C . ARG A 1 91 ? -13.574 8.649 35.525 1.00 64.88 91 ARG A C 1
ATOM 729 O O . ARG A 1 91 ? -14.149 9.100 36.512 1.00 64.88 91 ARG A O 1
ATOM 736 N N . ASP A 1 92 ? -13.466 7.342 35.291 1.00 63.47 92 ASP A N 1
ATOM 737 C CA . ASP A 1 92 ? -13.922 6.332 36.251 1.00 63.47 92 ASP A CA 1
ATOM 738 C C . ASP A 1 92 ? -13.032 6.330 37.509 1.00 63.47 92 ASP A C 1
ATOM 740 O O . ASP A 1 92 ? -13.562 6.227 38.616 1.00 63.47 92 ASP A O 1
ATOM 744 N N . GLU A 1 93 ? -11.716 6.534 37.358 1.00 62.88 93 GLU A N 1
ATOM 745 C CA . GLU A 1 93 ? -10.775 6.702 38.477 1.00 62.88 93 GLU A CA 1
ATOM 746 C C . GLU A 1 93 ? -11.090 7.961 39.307 1.00 62.88 93 GLU A C 1
ATOM 748 O O . GLU A 1 93 ? -11.280 7.842 40.515 1.00 62.88 93 GLU A O 1
ATOM 753 N N . GLU A 1 94 ? -11.295 9.133 38.686 1.00 61.53 94 GLU A N 1
ATOM 754 C CA . GLU A 1 94 ? -11.713 10.354 39.409 1.00 61.53 94 GLU A CA 1
ATOM 755 C C . GLU A 1 94 ? -13.051 10.193 40.151 1.00 61.53 94 GLU A C 1
ATOM 757 O O . GLU A 1 94 ? -13.280 10.830 41.179 1.00 61.53 94 GLU A O 1
ATOM 762 N N . SER A 1 95 ? -13.957 9.348 39.647 1.00 69.38 95 SER A N 1
ATOM 763 C CA . SER A 1 95 ? -15.262 9.117 40.276 1.00 69.38 95 SER A CA 1
ATOM 764 C C . SER A 1 95 ? -15.215 8.212 41.514 1.00 69.38 95 SER A C 1
ATOM 766 O O . SER A 1 95 ? -16.177 8.198 42.283 1.00 69.38 95 SER A O 1
ATOM 768 N N . MET A 1 96 ? -14.124 7.461 41.708 1.00 67.81 96 MET A N 1
ATOM 769 C CA . MET A 1 96 ? -13.930 6.543 42.838 1.00 67.81 96 MET A CA 1
ATOM 770 C C . MET A 1 96 ? -13.110 7.147 43.992 1.00 67.81 96 MET A C 1
ATOM 772 O O . MET A 1 96 ? -12.978 6.499 45.028 1.00 67.81 96 MET A O 1
ATOM 776 N N . ASP A 1 97 ? -12.604 8.375 43.843 1.00 60.94 97 ASP A N 1
ATOM 777 C CA . ASP A 1 97 ? -11.758 9.079 44.824 1.00 60.94 97 ASP A CA 1
ATOM 778 C C . ASP A 1 97 ? -12.539 10.009 45.795 1.00 60.94 97 ASP A C 1
ATOM 780 O O . ASP A 1 97 ? -11.973 10.959 46.342 1.00 60.94 97 ASP A O 1
ATOM 784 N N . PHE A 1 98 ? -13.835 9.756 46.043 1.00 46.91 98 PHE A N 1
ATOM 785 C CA . PHE A 1 98 ? -14.681 10.560 46.952 1.00 46.91 98 PHE A CA 1
ATOM 786 C C . PHE A 1 98 ? -15.368 9.751 48.060 1.00 46.91 98 PHE A C 1
ATOM 788 O O . PHE A 1 98 ? -15.886 8.648 47.771 1.00 46.91 98 PHE A O 1
#

Sequence (98 aa):
SPFVVHPGTGRVCVPIDTKALEEFDPTTVPTVQQLLSEIDEWKADEEEPEAPQKSVQDWEKTSLKPYIDQFRSFVAGLIKDEKDVKVKRERDEESMDF

Secondary structure (DSSP, 8-state):
-TTPBPTTT-BB-----SSSGGG--TTTSPBHHHHHHHHHH----S--SSS------GGGGSTTHHHHHHHHHHHHHHHHHHHHHHHHHHHHHHHT--

Radius of gyration: 20.42 Å; chains: 1; bounding box: 27×45×62 Å

Foldseek 3Di:
DAQDQDPVPQFTRFDADPVPNVPDDPVPGDGPVQLVVQLVVPDPPPDDDDDPPPPDDSCCRGPCNVRVVVVVVVVVVVVVVVVVVVVVVVVVVVVPPD

Organism: Verticillium longisporum (NCBI:txid100787)